Protein AF-A0AAD9GZN7-F1 (afdb_monomer)

Foldseek 3Di:
DWDWDDDVVDDPDIDIGRLQQFPAWADDDWFKIFTAGPVRHTDDIDGHPGSVVSVVCRVVSCCVRCVVVVVVVVVVVVVVVVVVVVVVVVVVVVVVVVVVVVVVVVVVVVVVVVVVVVVVVVVVVVVVVVVD

Nearest PDB structures (foldseek):
  7pgq-assembly1_F  TM=7.446E-01  e=6.650E-01  Homo sapiens
  1ddw-assembly1_A  TM=8.172E-01  e=1.474E+00  Rattus norvegicus
  2d4q-assembly1_B  TM=7.483E-01  e=1.227E+00  Homo sapiens
  7r03-assembly1_B  TM=5.813E-01  e=1.666E+00  Homo sapiens
  7r03-assembly1_A  TM=5.531E-01  e=2.406E+00  Homo sapiens

Mean predicted aligned error: 15.81 Å

Organism: NCBI:txid4793

Solvent-accessible surface area (backbone atoms only — not comparable to full-atom values): 7423 Å² total; per-residue (Å²): 117,69,46,75,47,62,58,85,91,57,66,92,66,68,47,80,45,58,34,87,49,47,56,47,69,42,84,40,93,70,30,34,34,35,36,20,23,72,86,66,48,82,74,47,78,47,75,38,98,39,48,69,57,32,52,51,49,45,54,55,48,42,59,70,48,43,50,72,54,55,59,51,50,52,52,51,53,52,54,52,52,55,53,51,51,56,51,53,51,53,53,49,54,51,52,55,49,56,52,50,53,54,52,51,51,54,49,50,54,51,51,53,52,48,52,58,51,52,56,53,53,48,53,54,53,53,56,57,60,75,73,110

pLDDT: mean 79.17, std 13.28, range [49.81, 95.69]

Structure (mmCIF, N/CA/C/O backbone):
data_AF-A0AAD9GZN7-F1
#
_entry.id   AF-A0AAD9GZN7-F1
#
loop_
_atom_site.group_PDB
_atom_site.id
_atom_site.type_symbol
_atom_site.label_atom_id
_atom_site.label_alt_id
_atom_site.label_comp_id
_atom_site.label_asym_id
_atom_site.label_entity_id
_atom_site.label_seq_id
_atom_site.pdbx_PDB_ins_code
_atom_site.Cartn_x
_atom_site.Cartn_y
_atom_site.Cartn_z
_atom_site.occupancy
_atom_site.B_iso_or_equiv
_atom_site.auth_seq_id
_atom_site.auth_comp_id
_atom_site.auth_asym_id
_atom_site.auth_atom_id
_atom_site.pdbx_PDB_model_num
ATOM 1 N N . MET A 1 1 ? -0.258 14.100 11.586 1.00 81.81 1 MET A N 1
ATOM 2 C CA . MET A 1 1 ? -1.435 13.391 12.136 1.00 81.81 1 MET A CA 1
ATOM 3 C C . MET A 1 1 ? -0.948 12.289 13.083 1.00 81.81 1 MET A C 1
ATOM 5 O O . MET A 1 1 ? 0.161 11.793 12.882 1.00 81.81 1 MET A O 1
ATOM 9 N N . GLN A 1 2 ? -1.700 11.956 14.136 1.00 90.25 2 GLN A N 1
ATOM 10 C CA . GLN A 1 2 ? -1.286 10.984 15.162 1.00 90.25 2 GLN A CA 1
ATOM 11 C C . GLN A 1 2 ? -2.453 10.098 15.604 1.00 90.25 2 GLN A C 1
ATOM 13 O O . GLN A 1 2 ? -3.590 10.565 15.653 1.00 90.25 2 GLN A O 1
ATOM 18 N N . LEU A 1 3 ? -2.161 8.836 15.914 1.00 91.88 3 LEU A N 1
ATOM 19 C CA . LEU A 1 3 ? -3.098 7.904 16.535 1.00 91.88 3 LEU A CA 1
ATOM 20 C C . LEU A 1 3 ? -2.936 7.967 18.050 1.00 91.88 3 LEU A C 1
ATOM 22 O O . LEU A 1 3 ? -1.818 8.022 18.553 1.00 91.88 3 LEU A O 1
ATOM 26 N N . MET A 1 4 ? -4.049 7.924 18.771 1.00 92.81 4 MET A N 1
ATOM 27 C CA . MET A 1 4 ? -4.049 7.809 20.225 1.00 92.81 4 MET A CA 1
ATOM 28 C C . MET A 1 4 ? -4.603 6.448 20.605 1.00 92.81 4 MET A C 1
ATOM 30 O O . MET A 1 4 ? -5.668 6.054 20.125 1.00 92.81 4 MET A O 1
ATOM 34 N N . TRP A 1 5 ? -3.897 5.732 21.469 1.00 90.88 5 TRP A N 1
ATOM 35 C CA . TRP A 1 5 ? -4.325 4.418 21.926 1.00 90.88 5 TRP A CA 1
ATOM 36 C C . TRP A 1 5 ? -4.183 4.302 23.439 1.00 90.88 5 TRP A C 1
ATOM 38 O O . TRP A 1 5 ? -3.459 5.056 24.082 1.00 90.88 5 TRP A O 1
ATOM 48 N N . ARG A 1 6 ? -4.933 3.372 24.024 1.00 91.94 6 ARG A N 1
ATOM 49 C CA . ARG A 1 6 ? -4.854 3.046 25.448 1.00 91.94 6 ARG A CA 1
ATOM 50 C C . ARG A 1 6 ? -5.118 1.566 25.644 1.00 91.94 6 ARG A C 1
ATOM 52 O O . ARG A 1 6 ? -5.895 0.969 24.897 1.00 91.94 6 ARG A O 1
ATOM 59 N N . GLN A 1 7 ? -4.514 0.990 26.671 1.00 88.56 7 GLN A N 1
ATOM 60 C CA . GLN A 1 7 ? -4.778 -0.391 27.046 1.00 88.56 7 GLN A CA 1
ATOM 61 C C . GLN A 1 7 ? -6.112 -0.497 27.797 1.00 88.56 7 GLN A C 1
ATOM 63 O O . GLN A 1 7 ? -6.442 0.354 28.624 1.00 88.56 7 GLN A O 1
ATOM 68 N N . THR A 1 8 ? -6.881 -1.554 27.524 1.00 84.06 8 THR A N 1
ATOM 69 C CA . THR A 1 8 ? -8.150 -1.817 28.217 1.00 84.06 8 THR A CA 1
ATOM 70 C C . THR A 1 8 ? -8.225 -3.293 28.625 1.00 84.06 8 THR A C 1
ATOM 72 O O . THR A 1 8 ? -8.223 -4.139 27.732 1.00 84.06 8 THR A O 1
ATOM 75 N N . PRO A 1 9 ? -8.300 -3.626 29.932 1.00 80.56 9 PRO A N 1
ATOM 76 C CA . PRO A 1 9 ? -8.190 -2.724 31.083 1.00 80.56 9 PRO A CA 1
ATOM 77 C C . PRO A 1 9 ? -6.751 -2.205 31.254 1.00 80.56 9 PRO A C 1
ATOM 79 O O . PRO A 1 9 ? -5.790 -2.927 31.003 1.00 80.56 9 PRO A O 1
ATOM 82 N N . GLY A 1 10 ? -6.593 -0.951 31.670 1.00 78.00 10 GLY A N 1
ATOM 83 C CA . GLY A 1 10 ? -5.284 -0.313 31.789 1.00 78.00 10 GLY A CA 1
ATOM 84 C C . GLY A 1 10 ? -5.374 1.107 32.351 1.00 78.00 10 GLY A C 1
ATOM 85 O O . GLY A 1 10 ? -6.477 1.584 32.639 1.00 78.00 10 GLY A O 1
ATOM 86 N N . PRO A 1 11 ? -4.230 1.783 32.550 1.00 79.50 11 PRO A N 1
ATOM 87 C CA . PRO A 1 11 ? -4.206 3.174 32.984 1.00 79.50 11 PRO A CA 1
ATOM 88 C C . PRO A 1 11 ? -4.956 4.068 31.987 1.00 79.50 11 PRO A C 1
ATOM 90 O O . PRO A 1 11 ? -4.948 3.833 30.782 1.00 79.50 11 PRO A O 1
ATOM 93 N N . SER A 1 12 ? -5.597 5.131 32.483 1.00 79.62 12 SER A N 1
ATOM 94 C CA . SER A 1 12 ? -6.342 6.071 31.630 1.00 79.62 12 SER A CA 1
ATOM 95 C C . SER A 1 12 ? -5.437 6.981 30.781 1.00 79.62 12 SER A C 1
ATOM 97 O O . SER A 1 12 ? -5.948 7.841 30.062 1.00 79.62 12 SER A O 1
ATOM 99 N N . SER A 1 13 ? -4.114 6.829 30.876 1.00 84.12 13 SER A N 1
ATOM 100 C CA . SER A 1 13 ? -3.152 7.541 30.040 1.00 84.12 13 SER A CA 1
ATOM 101 C C . SER A 1 13 ? -3.221 7.009 28.612 1.00 84.12 13 SER A C 1
ATOM 103 O O . SER A 1 13 ? -2.988 5.825 28.377 1.00 84.12 13 SER A O 1
ATOM 105 N N . ALA A 1 14 ? -3.550 7.889 27.669 1.00 88.31 14 ALA A N 1
ATOM 106 C CA . ALA A 1 14 ? -3.442 7.589 26.252 1.00 88.31 14 ALA A CA 1
ATOM 107 C C . ALA A 1 14 ? -1.995 7.793 25.788 1.00 88.31 14 ALA A C 1
ATOM 109 O O . ALA A 1 14 ? -1.349 8.768 26.172 1.00 88.31 14 ALA A O 1
ATOM 110 N N . GLU A 1 15 ? -1.512 6.881 24.957 1.00 91.38 15 GLU A N 1
ATOM 111 C CA . GLU A 1 15 ? -0.222 6.968 24.288 1.00 91.38 15 GLU A CA 1
ATOM 112 C C . GLU A 1 15 ? -0.413 7.442 22.846 1.00 91.38 15 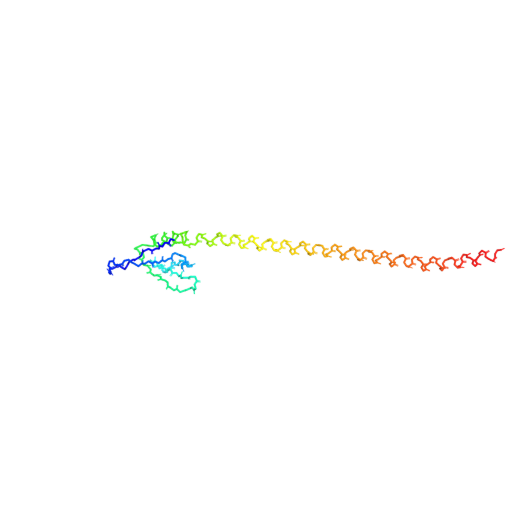GLU A C 1
ATOM 114 O O . GLU A 1 15 ? -1.390 7.094 22.176 1.00 91.38 15 GLU A O 1
ATOM 119 N N . GLU A 1 16 ? 0.530 8.249 22.367 1.00 93.31 16 GLU A N 1
ATOM 120 C CA . GLU A 1 16 ? 0.508 8.807 21.018 1.00 93.31 16 GLU A CA 1
ATOM 121 C C . GLU A 1 16 ? 1.435 8.015 20.092 1.00 93.31 16 GLU A C 1
ATOM 123 O O . GLU A 1 16 ? 2.610 7.788 20.390 1.00 93.31 16 GLU A O 1
ATOM 128 N N . LEU A 1 17 ? 0.913 7.623 18.932 1.00 92.31 17 LEU A N 1
ATOM 129 C CA . LEU A 1 17 ? 1.658 6.982 17.859 1.00 92.31 17 LEU A CA 1
ATOM 130 C C . LEU A 1 17 ? 1.623 7.879 16.613 1.00 92.31 17 LEU A C 1
ATOM 132 O O . LEU A 1 17 ? 0.579 8.000 15.962 1.00 92.31 17 LEU A O 1
ATOM 136 N N . PRO A 1 18 ? 2.746 8.520 16.248 1.00 91.75 18 PRO A N 1
ATOM 137 C CA . PRO A 1 18 ? 2.807 9.329 15.040 1.00 91.75 18 PRO A CA 1
ATOM 138 C C . PRO A 1 18 ? 2.579 8.475 13.786 1.00 91.75 18 PRO A C 1
ATOM 140 O O . PRO A 1 18 ? 3.279 7.484 13.581 1.00 91.75 18 PRO A O 1
ATOM 143 N N . ILE A 1 19 ? 1.641 8.884 12.924 1.00 90.50 19 ILE A N 1
ATOM 144 C CA . ILE A 1 19 ? 1.220 8.084 11.758 1.00 90.50 19 ILE A CA 1
ATOM 145 C C . ILE A 1 19 ? 2.370 7.839 10.778 1.00 90.50 19 ILE A C 1
ATOM 147 O O . ILE A 1 19 ? 2.531 6.725 10.302 1.00 90.50 19 ILE A O 1
ATOM 151 N N . HIS A 1 20 ? 3.249 8.826 10.578 1.00 88.25 20 HIS A N 1
ATOM 152 C CA . HIS A 1 20 ? 4.413 8.706 9.692 1.00 88.25 20 HIS A CA 1
ATOM 153 C C . HIS A 1 20 ? 5.386 7.578 10.080 1.00 88.25 20 HIS A C 1
ATOM 155 O O . HIS A 1 20 ? 6.229 7.193 9.275 1.00 88.25 20 HIS A O 1
ATOM 161 N N . ARG A 1 21 ? 5.327 7.065 11.320 1.00 90.44 21 ARG A N 1
ATOM 162 C CA . ARG A 1 21 ? 6.160 5.929 11.740 1.00 90.44 21 ARG A CA 1
ATOM 163 C C . ARG A 1 21 ? 5.613 4.599 11.246 1.00 90.44 21 ARG A C 1
ATOM 165 O O . ARG A 1 21 ? 6.393 3.658 11.132 1.00 90.44 21 ARG A O 1
ATOM 172 N N . ILE A 1 22 ? 4.310 4.515 10.988 1.00 92.25 22 ILE A N 1
ATOM 173 C CA . ILE A 1 22 ? 3.627 3.302 10.548 1.00 92.25 22 ILE A CA 1
ATOM 174 C C . ILE A 1 22 ? 3.971 3.086 9.077 1.00 92.25 22 ILE A C 1
ATOM 176 O O . ILE A 1 22 ? 3.750 3.953 8.242 1.00 92.25 22 ILE A O 1
ATOM 180 N N . GLY A 1 23 ? 4.560 1.935 8.776 1.00 90.88 23 GLY A N 1
ATOM 181 C CA . GLY A 1 23 ? 4.886 1.526 7.412 1.00 90.88 23 GLY A CA 1
ATOM 182 C C . GLY A 1 23 ? 3.965 0.439 6.875 1.00 90.88 23 GLY A C 1
ATOM 183 O O . GLY A 1 23 ? 3.879 0.271 5.666 1.00 90.88 23 GLY A O 1
ATOM 184 N N . LYS A 1 24 ? 3.300 -0.327 7.750 1.00 92.25 24 LYS A N 1
ATOM 185 C CA . LYS A 1 24 ? 2.385 -1.391 7.329 1.00 92.25 24 LYS A CA 1
ATOM 186 C C . LYS A 1 24 ? 1.369 -1.727 8.414 1.00 92.25 24 LYS A C 1
ATOM 188 O O . LYS A 1 24 ? 1.702 -1.740 9.599 1.00 92.25 24 LYS A O 1
ATOM 193 N N . VAL A 1 25 ? 0.163 -2.089 7.994 1.00 94.06 25 V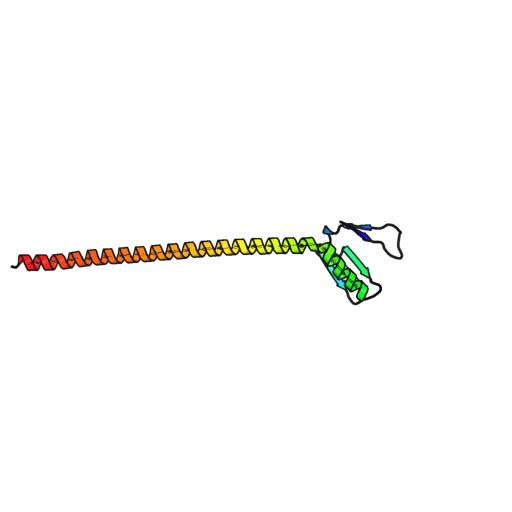AL A N 1
ATOM 194 C CA . VAL A 1 25 ? -0.883 -2.669 8.841 1.00 94.06 25 VAL A CA 1
ATOM 195 C C . VAL A 1 25 ? -1.088 -4.113 8.393 1.00 94.06 25 VAL A C 1
ATOM 197 O O . VAL A 1 25 ? -1.133 -4.389 7.201 1.00 94.06 25 VAL A O 1
ATOM 200 N N . CYS A 1 26 ? -1.104 -5.074 9.314 1.00 92.69 26 CYS A N 1
ATOM 201 C CA . CYS A 1 26 ? -1.245 -6.492 8.973 1.00 92.69 26 CYS A CA 1
ATOM 202 C C . CYS A 1 26 ? -2.323 -7.146 9.836 1.00 92.69 26 CYS A C 1
ATOM 204 O O . CYS A 1 26 ? -2.172 -7.139 11.059 1.00 92.69 26 CYS A O 1
ATOM 206 N N . PRO A 1 27 ? -3.357 -7.780 9.258 1.00 94.38 27 PRO A N 1
ATOM 207 C CA . PRO A 1 27 ? -4.200 -8.685 10.022 1.00 94.38 27 PRO A CA 1
ATOM 208 C C . PRO A 1 27 ? -3.381 -9.909 10.455 1.00 94.38 27 PRO A C 1
ATOM 210 O O . PRO A 1 27 ? -2.605 -10.465 9.676 1.00 94.38 27 PRO A O 1
ATOM 213 N N . MET A 1 28 ? -3.574 -10.347 11.695 1.00 91.25 28 MET A N 1
ATOM 214 C CA . MET A 1 28 ? -2.975 -11.552 12.264 1.00 91.25 28 MET A CA 1
ATOM 215 C C . MET A 1 28 ? -4.082 -12.474 12.780 1.00 91.25 28 MET A C 1
ATOM 217 O O . MET A 1 28 ? -4.915 -12.106 13.604 1.00 91.25 28 MET A O 1
ATOM 221 N N . GLY A 1 29 ? -4.129 -13.704 12.271 1.00 85.69 29 GLY A N 1
ATOM 222 C CA . GLY A 1 29 ? -5.138 -14.674 12.696 1.00 85.69 29 GLY A CA 1
ATOM 223 C C . GLY A 1 29 ? -6.571 -14.226 12.384 1.00 85.69 29 GLY A C 1
ATOM 224 O O . GLY A 1 29 ? -6.866 -13.820 11.261 1.00 85.69 29 GLY A O 1
ATOM 225 N N . ARG A 1 30 ? -7.485 -14.356 13.356 1.00 88.00 30 ARG A N 1
ATOM 226 C CA . ARG A 1 30 ? -8.931 -14.100 13.171 1.00 88.00 30 ARG A CA 1
ATOM 227 C C . ARG A 1 30 ? -9.395 -12.735 13.683 1.00 88.00 30 ARG A C 1
ATOM 229 O O . ARG A 1 30 ? -10.347 -12.184 13.129 1.00 88.00 30 ARG A O 1
ATOM 236 N N . LEU A 1 31 ? -8.769 -12.230 14.742 1.00 93.25 31 LEU A N 1
ATOM 237 C CA . LEU A 1 31 ? -9.194 -11.020 15.453 1.00 93.25 31 LEU A CA 1
ATOM 238 C C . LEU A 1 31 ? -8.067 -10.005 15.627 1.00 93.25 31 LEU A C 1
ATOM 240 O O . LEU A 1 31 ? -8.354 -8.834 15.857 1.00 93.25 31 LEU A O 1
ATOM 244 N N . ASP A 1 32 ? -6.814 -10.427 15.499 1.00 94.75 32 ASP A N 1
ATOM 245 C CA . ASP A 1 32 ? -5.678 -9.572 15.798 1.00 94.75 32 ASP A CA 1
ATOM 246 C C . ASP A 1 32 ? -5.242 -8.790 14.559 1.00 94.75 32 ASP A C 1
ATOM 248 O O . ASP A 1 32 ? -5.457 -9.197 13.411 1.00 94.75 32 ASP A O 1
ATOM 252 N N . LEU A 1 33 ? -4.627 -7.640 14.789 1.00 95.69 33 LEU A N 1
ATOM 253 C CA . LEU A 1 33 ? -3.938 -6.855 13.778 1.00 95.69 33 LEU A CA 1
ATOM 254 C C . LEU A 1 33 ? -2.704 -6.195 14.391 1.00 95.69 33 LEU A C 1
ATOM 256 O O . LEU A 1 33 ? -2.663 -5.876 15.581 1.00 95.69 33 LEU A O 1
ATOM 260 N N . VAL A 1 34 ? -1.690 -5.988 13.563 1.00 95.62 34 VAL A N 1
ATOM 261 C CA . VAL A 1 34 ? -0.389 -5.464 13.967 1.00 95.62 34 VAL A CA 1
ATOM 262 C C . VAL A 1 34 ? -0.034 -4.255 13.115 1.00 95.62 34 VAL A C 1
ATOM 264 O O . VAL A 1 34 ? -0.080 -4.314 11.886 1.00 95.62 34 VAL A O 1
ATOM 267 N N . LEU A 1 35 ? 0.365 -3.172 13.780 1.00 95.19 35 LEU A N 1
ATOM 268 C CA . LEU A 1 35 ? 0.996 -2.009 13.168 1.00 95.19 35 LEU A CA 1
ATOM 269 C C . LEU A 1 35 ? 2.511 -2.191 13.201 1.00 95.19 35 LEU A C 1
ATOM 271 O O . LEU A 1 35 ? 3.114 -2.356 14.266 1.00 95.19 35 LEU A O 1
ATOM 275 N N . LEU A 1 36 ? 3.123 -2.146 12.025 1.00 94.56 36 LEU A N 1
ATOM 276 C CA . LEU A 1 36 ? 4.563 -2.238 11.834 1.00 94.56 36 LEU A CA 1
ATOM 277 C C . LEU A 1 36 ? 5.108 -0.880 11.411 1.00 94.56 36 LEU A C 1
ATOM 279 O O . LEU A 1 36 ? 4.486 -0.151 10.637 1.00 94.56 36 LEU A O 1
ATOM 283 N N . ALA A 1 37 ? 6.297 -0.556 11.898 1.00 93.00 37 ALA A N 1
ATOM 284 C CA . ALA A 1 37 ? 7.051 0.593 11.447 1.00 93.00 37 ALA A CA 1
ATOM 285 C C . ALA A 1 37 ? 7.630 0.375 10.044 1.00 93.00 37 ALA A C 1
ATOM 287 O O . ALA A 1 37 ? 7.715 -0.753 9.558 1.00 93.00 37 ALA A O 1
ATOM 288 N N . GLN A 1 38 ? 8.105 1.451 9.415 1.00 88.25 38 GLN A N 1
ATOM 289 C CA . GLN A 1 38 ? 8.783 1.393 8.110 1.00 88.25 38 GLN A CA 1
ATOM 290 C C . GLN A 1 38 ? 10.023 0.477 8.098 1.00 88.25 38 GLN A C 1
ATOM 292 O O . GLN A 1 38 ? 10.366 -0.090 7.067 1.00 88.25 38 GLN A O 1
ATOM 297 N N . ASN A 1 39 ? 10.675 0.284 9.249 1.00 90.06 39 ASN A N 1
ATOM 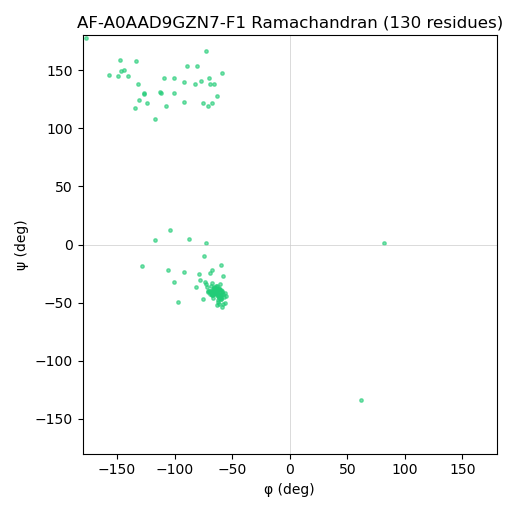298 C CA . ASN A 1 39 ? 11.808 -0.633 9.416 1.00 90.06 39 ASN A CA 1
ATOM 299 C C . ASN A 1 39 ? 11.388 -2.083 9.754 1.00 90.06 39 ASN A C 1
ATOM 301 O O . ASN A 1 39 ? 12.247 -2.910 10.054 1.00 90.06 39 ASN A O 1
ATOM 305 N N . GLY A 1 40 ? 10.086 -2.388 9.766 1.00 89.12 40 GLY A N 1
ATOM 306 C CA . GLY A 1 40 ? 9.539 -3.695 10.135 1.00 89.12 40 GLY A CA 1
ATOM 307 C C . GLY A 1 40 ? 9.393 -3.943 11.641 1.00 89.12 40 GLY A C 1
ATOM 308 O O . GLY A 1 40 ? 8.940 -5.016 12.034 1.00 89.12 40 GLY A O 1
ATOM 309 N N . GLN A 1 41 ? 9.739 -2.982 12.503 1.00 94.31 41 GLN A N 1
ATOM 310 C CA . GLN A 1 41 ? 9.559 -3.114 13.951 1.00 94.31 41 GLN A CA 1
ATOM 311 C C . GLN A 1 41 ? 8.071 -3.102 14.328 1.00 94.31 41 GLN A C 1
ATOM 313 O O . GLN A 1 41 ? 7.306 -2.274 13.838 1.00 94.31 41 GLN A O 1
ATOM 318 N N . LYS A 1 42 ? 7.660 -3.968 15.260 1.00 95.00 42 LYS A N 1
ATOM 319 C CA . LYS A 1 42 ? 6.303 -3.943 15.820 1.00 95.00 42 LYS A CA 1
ATOM 320 C C . LYS A 1 42 ? 6.081 -2.683 16.659 1.00 95.00 42 LYS A C 1
ATOM 322 O O . LYS A 1 42 ? 6.810 -2.461 17.625 1.00 95.00 42 LYS A O 1
ATOM 327 N N . LEU A 1 43 ? 5.076 -1.889 16.292 1.00 94.38 43 LEU A N 1
ATOM 328 C CA . LEU A 1 43 ? 4.681 -0.669 17.000 1.00 94.38 43 LEU A CA 1
ATOM 329 C C . LEU A 1 43 ? 3.515 -0.926 17.948 1.00 94.38 43 LEU A C 1
ATOM 331 O O . LEU A 1 43 ? 3.578 -0.546 19.112 1.00 94.38 43 LEU A O 1
ATOM 335 N N . LEU A 1 44 ? 2.461 -1.569 17.447 1.00 93.75 44 LEU A N 1
ATOM 336 C CA . LEU A 1 44 ? 1.241 -1.810 18.206 1.00 93.75 44 LEU A CA 1
ATOM 337 C C . LEU A 1 44 ? 0.584 -3.110 17.753 1.00 93.75 44 LEU A C 1
ATOM 339 O O . LEU A 1 44 ? 0.618 -3.456 16.574 1.00 93.75 44 LEU A O 1
ATOM 343 N N . GLU A 1 45 ? -0.023 -3.812 18.695 1.00 94.00 45 GLU A N 1
ATOM 344 C CA . GLU A 1 45 ? -0.806 -5.018 18.457 1.00 94.00 45 GLU A CA 1
ATOM 345 C C . GLU A 1 45 ? -2.177 -4.825 19.094 1.00 94.00 45 GLU A C 1
ATOM 347 O O . GLU A 1 45 ? -2.280 -4.379 20.238 1.00 94.00 45 GLU A O 1
ATOM 352 N N . LEU A 1 46 ? -3.223 -5.089 18.319 1.00 93.44 46 LEU A N 1
ATOM 353 C CA . LEU A 1 46 ? -4.604 -4.823 18.690 1.00 93.44 46 LEU A CA 1
ATOM 354 C C . LEU A 1 46 ? -5.447 -6.060 18.413 1.00 93.44 46 LEU A C 1
ATOM 356 O O . LEU A 1 46 ? -5.333 -6.666 17.351 1.00 93.44 46 LEU A O 1
ATOM 360 N N . THR A 1 47 ? -6.341 -6.379 19.340 1.00 93.88 47 THR A N 1
ATOM 361 C CA . THR A 1 47 ? -7.332 -7.445 19.179 1.00 93.88 47 THR A CA 1
ATOM 362 C C . THR A 1 47 ? -8.702 -6.807 18.987 1.00 93.88 47 THR A C 1
ATOM 364 O O . THR A 1 47 ? -9.192 -6.082 19.855 1.00 93.88 47 THR A O 1
ATOM 367 N N . ALA A 1 48 ? -9.334 -7.060 17.844 1.00 93.75 48 ALA A N 1
ATO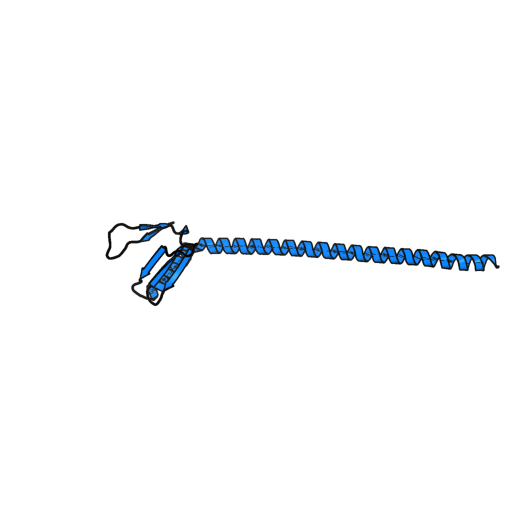M 368 C CA . ALA A 1 48 ? -10.686 -6.598 17.565 1.00 93.75 48 ALA A CA 1
ATOM 369 C C . ALA A 1 48 ? -11.734 -7.514 18.213 1.00 93.75 48 ALA A C 1
ATOM 371 O O . ALA A 1 48 ? -11.533 -8.717 18.370 1.00 93.75 48 ALA A O 1
ATOM 372 N N . GLY A 1 49 ? -12.914 -6.966 18.517 1.00 93.25 49 GLY A N 1
ATOM 373 C CA . GLY A 1 49 ? -14.027 -7.763 19.047 1.00 93.25 49 GLY A CA 1
ATOM 374 C C . GLY A 1 49 ? -14.631 -8.738 18.027 1.00 93.25 49 GLY A C 1
ATOM 375 O O . GLY A 1 49 ? -15.219 -9.746 18.405 1.00 93.25 49 GLY A O 1
ATOM 376 N N . THR A 1 50 ? -14.496 -8.450 16.729 1.00 93.94 50 THR A N 1
ATOM 377 C CA . THR A 1 50 ? -14.978 -9.301 15.632 1.00 93.94 50 THR A CA 1
ATOM 378 C C . THR A 1 50 ? -14.065 -9.182 14.413 1.00 93.94 50 THR A C 1
ATOM 380 O O . THR A 1 50 ? -13.367 -8.183 14.239 1.00 93.94 50 THR A O 1
ATOM 383 N N . THR A 1 51 ? -14.101 -10.187 13.535 1.00 92.81 51 THR A N 1
ATOM 384 C CA . THR A 1 51 ? -13.307 -10.205 12.295 1.00 92.81 51 THR A CA 1
ATOM 385 C C . THR A 1 51 ? -13.674 -9.053 11.359 1.00 92.81 51 THR A C 1
ATOM 387 O O . THR A 1 51 ? -12.788 -8.420 10.803 1.00 92.81 51 THR A O 1
ATOM 390 N N . THR A 1 52 ? -14.957 -8.701 11.256 1.00 92.62 52 THR A N 1
ATOM 391 C CA . THR A 1 52 ? -15.409 -7.573 10.427 1.00 92.62 52 THR A CA 1
ATOM 392 C C . THR A 1 52 ? -14.875 -6.234 10.932 1.00 92.62 52 THR A C 1
ATOM 394 O O . THR A 1 52 ? -14.517 -5.378 10.133 1.00 92.62 52 THR A O 1
ATOM 397 N N . VAL A 1 53 ? -14.782 -6.052 12.256 1.00 94.12 53 VAL A N 1
ATOM 398 C CA . VAL A 1 53 ? -14.185 -4.844 12.847 1.00 94.12 53 VAL A CA 1
ATOM 399 C C . VAL A 1 53 ? -12.683 -4.801 12.587 1.00 94.12 53 VAL A C 1
ATOM 401 O O . VAL A 1 53 ? -12.176 -3.743 12.233 1.00 94.12 53 VAL A O 1
ATOM 404 N N . ARG A 1 54 ? -11.979 -5.934 12.712 1.00 94.75 54 ARG A N 1
ATOM 405 C CA . ARG A 1 54 ? -10.556 -6.020 12.353 1.00 94.75 54 ARG A CA 1
ATOM 406 C C . ARG A 1 54 ? -10.336 -5.599 10.902 1.00 94.75 54 ARG A C 1
ATOM 408 O O . ARG A 1 54 ? -9.478 -4.764 10.653 1.00 94.75 54 ARG A O 1
ATOM 415 N N . ASP A 1 55 ? -11.098 -6.165 9.971 1.00 92.94 55 ASP A N 1
ATOM 416 C CA . ASP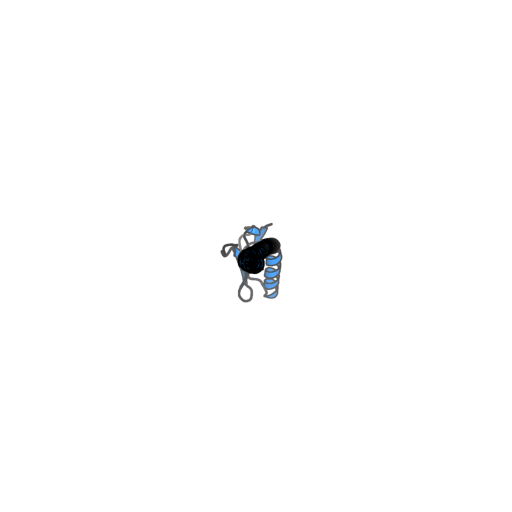 A 1 55 ? -10.933 -5.899 8.537 1.00 92.94 55 ASP A CA 1
ATOM 417 C C . ASP A 1 55 ? -11.201 -4.434 8.203 1.00 92.94 55 ASP A C 1
ATOM 419 O O . ASP A 1 55 ? -10.415 -3.814 7.491 1.00 92.94 55 ASP A O 1
ATOM 423 N N . LEU A 1 56 ? -12.242 -3.856 8.810 1.00 94.56 56 LEU A N 1
ATOM 424 C CA . LEU A 1 56 ? -12.516 -2.428 8.706 1.00 94.56 56 LEU A CA 1
ATOM 425 C C . LEU A 1 56 ? -11.345 -1.589 9.237 1.00 94.56 56 LEU A C 1
ATOM 427 O O . LEU A 1 56 ? -10.934 -0.639 8.584 1.00 94.56 56 LEU A O 1
ATOM 431 N N . TRP A 1 57 ? -10.783 -1.940 10.397 1.00 95.00 57 TRP A N 1
ATOM 432 C CA . TRP A 1 57 ? -9.646 -1.214 10.969 1.00 95.00 57 TRP A CA 1
ATOM 433 C C . TRP A 1 57 ? -8.404 -1.316 10.096 1.00 95.00 57 TRP A C 1
ATOM 435 O O . TRP A 1 57 ? -7.724 -0.312 9.921 1.00 95.00 57 TRP A O 1
ATOM 445 N N . VAL A 1 58 ? -8.112 -2.496 9.546 1.00 94.19 58 VAL A N 1
ATOM 446 C CA . VAL A 1 58 ? -6.990 -2.680 8.620 1.00 94.19 58 VAL A CA 1
ATOM 447 C C . VAL A 1 58 ? -7.165 -1.762 7.417 1.00 94.19 58 VAL A C 1
ATOM 449 O O . VAL A 1 58 ? -6.296 -0.929 7.188 1.00 94.19 58 VAL A O 1
ATOM 452 N N . GLN A 1 59 ? -8.314 -1.827 6.740 1.00 92.12 59 GLN A N 1
ATOM 453 C CA . GLN A 1 59 ? -8.591 -0.996 5.570 1.00 92.12 59 GLN A CA 1
ATOM 454 C C . GLN A 1 59 ? -8.487 0.503 5.895 1.00 92.12 59 GLN A C 1
ATOM 456 O O . GLN A 1 59 ? -7.771 1.242 5.228 1.00 92.12 59 GLN A O 1
ATOM 461 N N . THR A 1 60 ? -9.164 0.962 6.951 1.00 92.88 60 THR A N 1
ATOM 462 C CA . THR A 1 60 ? -9.168 2.384 7.322 1.00 92.88 60 THR A CA 1
ATOM 463 C C . THR A 1 60 ? -7.780 2.871 7.745 1.00 92.88 60 THR A C 1
ATOM 465 O O . THR A 1 60 ? -7.397 3.995 7.430 1.00 92.88 60 THR A O 1
ATOM 468 N N . LEU A 1 61 ? -7.001 2.054 8.459 1.00 92.31 61 LEU A N 1
ATOM 469 C CA . LEU A 1 61 ? -5.645 2.430 8.863 1.00 92.31 61 LEU A CA 1
ATOM 470 C C . LEU A 1 61 ? -4.675 2.415 7.680 1.00 92.31 61 LEU A C 1
ATOM 472 O O . LEU A 1 61 ? -3.787 3.261 7.654 1.00 92.31 61 LEU A O 1
ATOM 476 N N . GLU A 1 62 ? -4.838 1.517 6.710 1.00 91.50 62 GLU A N 1
ATOM 477 C CA . GLU A 1 62 ? -4.070 1.549 5.459 1.00 91.50 62 GLU A CA 1
ATOM 478 C C . GLU A 1 62 ? -4.358 2.835 4.679 1.00 91.50 62 GLU A C 1
ATOM 480 O O . GLU A 1 62 ? -3.422 3.563 4.355 1.00 91.50 62 GLU A O 1
ATOM 485 N N . GLU A 1 63 ? -5.633 3.183 4.487 1.00 88.44 63 GLU A N 1
ATOM 486 C CA . GLU A 1 63 ? -6.040 4.410 3.789 1.00 88.44 63 GLU A CA 1
ATOM 487 C C . GLU A 1 63 ? -5.501 5.676 4.467 1.00 88.44 63 GLU A C 1
ATOM 489 O O . GLU A 1 63 ? -5.057 6.596 3.790 1.00 88.44 63 GLU A O 1
ATOM 494 N N . ILE A 1 64 ? -5.505 5.736 5.802 1.00 89.00 64 ILE A N 1
ATOM 495 C CA . ILE A 1 64 ? -5.062 6.923 6.550 1.00 89.00 64 ILE A CA 1
ATOM 496 C C . ILE A 1 64 ? -3.536 6.991 6.691 1.00 89.00 64 ILE A C 1
ATOM 498 O O . ILE A 1 64 ? -2.970 8.084 6.715 1.00 89.00 64 ILE A O 1
ATOM 502 N N . CYS A 1 65 ? -2.861 5.852 6.868 1.00 87.38 65 CYS A N 1
ATOM 503 C CA . CYS A 1 65 ? -1.430 5.838 7.185 1.00 87.38 65 CYS A CA 1
ATOM 504 C C . CYS A 1 65 ? -0.534 5.743 5.950 1.00 87.38 65 CYS A C 1
ATOM 506 O O . CYS A 1 65 ? 0.633 6.120 6.040 1.00 87.38 65 CYS A O 1
ATOM 508 N N . LEU A 1 66 ? -1.044 5.216 4.833 1.00 81.69 66 LEU A N 1
ATOM 509 C CA . LEU A 1 66 ? -0.246 4.888 3.648 1.00 81.69 66 LEU A CA 1
ATOM 510 C C . LEU A 1 66 ? -0.638 5.700 2.404 1.00 81.69 66 LEU A C 1
ATOM 512 O O . LEU A 1 66 ? -0.045 5.494 1.350 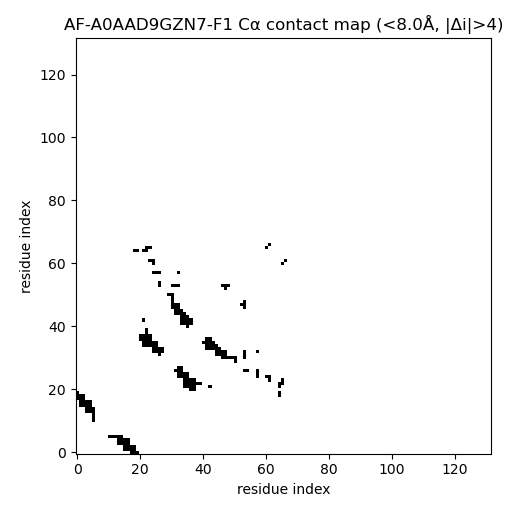1.00 81.69 66 LEU A O 1
ATOM 516 N N . THR A 1 67 ? -1.566 6.656 2.517 1.00 72.25 67 THR A N 1
ATOM 517 C CA . THR A 1 67 ? -2.003 7.525 1.405 1.00 72.25 67 THR A CA 1
ATOM 518 C C . THR A 1 67 ? -0.835 8.274 0.757 1.00 72.25 67 THR A C 1
ATOM 520 O O . THR A 1 67 ? -0.723 8.305 -0.464 1.00 72.25 67 THR A O 1
ATOM 523 N N . ASP A 1 68 ? 0.100 8.788 1.563 1.00 62.81 68 ASP A N 1
ATOM 524 C CA . ASP A 1 68 ? 1.290 9.489 1.055 1.00 62.81 68 ASP A CA 1
ATOM 525 C C . ASP A 1 68 ? 2.262 8.552 0.301 1.00 62.81 68 ASP A C 1
ATOM 527 O O . ASP A 1 68 ? 3.068 9.011 -0.509 1.00 62.81 68 ASP A O 1
ATOM 531 N N . GLN A 1 69 ? 2.217 7.231 0.535 1.00 57.59 69 GLN A N 1
ATOM 532 C CA . GLN A 1 69 ? 3.093 6.281 -0.166 1.00 57.59 69 GLN A CA 1
ATOM 533 C C . GLN A 1 69 ? 2.625 5.977 -1.591 1.00 57.59 69 GLN A C 1
ATOM 535 O O . GLN A 1 69 ? 3.469 5.720 -2.452 1.00 57.59 69 GLN A O 1
ATOM 540 N N . GLU A 1 70 ? 1.320 6.022 -1.867 1.00 55.19 70 GLU A N 1
ATOM 541 C CA . GLU A 1 70 ? 0.806 5.859 -3.232 1.00 55.19 70 GLU A CA 1
ATOM 542 C C . GLU A 1 70 ? 1.204 7.045 -4.117 1.00 55.19 70 GLU A C 1
ATOM 544 O O . GLU A 1 70 ? 1.715 6.832 -5.219 1.00 55.19 70 GLU A O 1
ATOM 549 N N . GLU A 1 71 ? 1.102 8.279 -3.611 1.00 53.56 71 GLU A N 1
ATOM 550 C CA . GLU A 1 71 ? 1.561 9.466 -4.348 1.00 53.56 71 GLU A CA 1
ATOM 551 C C . GLU A 1 71 ? 3.077 9.434 -4.607 1.00 53.56 71 GLU A C 1
ATOM 553 O O . GLU A 1 71 ? 3.541 9.763 -5.706 1.00 53.56 71 GLU A O 1
ATOM 558 N N . GLN A 1 72 ? 3.864 8.971 -3.630 1.00 53.03 72 GLN A N 1
ATOM 559 C CA . GLN A 1 72 ? 5.310 8.805 -3.785 1.00 53.03 72 GLN A CA 1
ATOM 560 C C . GLN A 1 72 ? 5.653 7.711 -4.816 1.00 53.03 72 GLN A C 1
ATOM 562 O O . GLN A 1 72 ? 6.533 7.906 -5.656 1.00 53.03 72 GLN A O 1
ATOM 567 N N . SER A 1 73 ? 4.924 6.590 -4.810 1.00 55.75 73 SER A N 1
ATOM 568 C CA . SER A 1 73 ? 5.085 5.496 -5.777 1.00 55.75 73 SER A CA 1
ATOM 569 C C . SER A 1 73 ? 4.732 5.923 -7.205 1.00 55.75 73 SER A C 1
ATOM 571 O O . SER A 1 73 ? 5.425 5.546 -8.155 1.00 55.75 73 SER A O 1
ATOM 573 N N . GLU A 1 74 ? 3.676 6.716 -7.393 1.00 56.94 74 GLU A N 1
ATOM 574 C CA . GLU A 1 74 ? 3.316 7.247 -8.712 1.00 56.94 74 GLU A CA 1
ATOM 575 C C . GLU A 1 74 ? 4.355 8.246 -9.233 1.00 56.94 74 GLU A C 1
ATOM 577 O O . GLU A 1 74 ? 4.734 8.197 -10.412 1.00 56.94 74 GLU A O 1
ATOM 582 N N . ALA A 1 75 ? 4.867 9.120 -8.362 1.00 57.97 75 ALA A N 1
ATOM 583 C CA . ALA A 1 75 ? 5.937 10.052 -8.704 1.00 57.97 75 ALA A CA 1
ATOM 584 C C . ALA A 1 75 ? 7.228 9.315 -9.110 1.00 57.97 75 ALA A C 1
ATOM 586 O O . ALA A 1 75 ? 7.844 9.652 -10.130 1.00 57.97 75 ALA A O 1
ATOM 587 N N . ASP A 1 76 ? 7.595 8.263 -8.378 1.00 58.19 76 ASP A N 1
ATOM 588 C CA . ASP A 1 76 ? 8.772 7.441 -8.665 1.00 58.19 76 ASP A CA 1
ATOM 589 C C . ASP A 1 76 ? 8.612 6.633 -9.964 1.00 58.19 76 ASP A C 1
ATOM 591 O O . ASP A 1 76 ? 9.538 6.575 -10.785 1.00 58.19 76 ASP A O 1
ATOM 595 N N . ALA A 1 77 ? 7.423 6.080 -10.225 1.00 63.12 77 ALA A N 1
ATOM 596 C CA . ALA A 1 77 ? 7.111 5.386 -11.475 1.00 63.12 77 ALA A CA 1
ATOM 597 C C . ALA A 1 77 ? 7.191 6.326 -12.691 1.00 63.12 77 ALA A C 1
ATOM 599 O O . ALA A 1 77 ? 7.734 5.961 -13.743 1.00 63.12 77 ALA A O 1
ATOM 600 N N . LYS A 1 78 ? 6.708 7.565 -12.545 1.00 67.62 78 LYS A N 1
ATOM 601 C CA . LYS A 1 78 ? 6.786 8.594 -13.589 1.00 67.62 78 LYS A CA 1
ATOM 602 C C . LYS A 1 78 ? 8.234 9.011 -13.860 1.00 67.62 78 LYS A C 1
ATOM 604 O O . LYS A 1 78 ? 8.637 9.086 -15.023 1.00 67.62 78 LYS A O 1
ATOM 609 N N . GLY A 1 79 ? 9.039 9.190 -12.811 1.00 71.69 79 GLY A N 1
ATOM 610 C CA . GLY A 1 79 ? 10.468 9.494 -12.930 1.00 71.69 79 GLY A CA 1
ATOM 611 C C . GLY A 1 79 ? 11.280 8.370 -13.586 1.00 71.69 79 GLY A C 1
ATOM 612 O O . GLY A 1 79 ? 12.210 8.635 -14.355 1.00 71.69 79 GLY A O 1
ATOM 613 N N . LEU A 1 80 ? 10.922 7.106 -13.337 1.00 66.69 80 LEU A N 1
ATOM 614 C CA . LEU A 1 80 ? 11.547 5.955 -13.993 1.00 66.69 80 LEU A CA 1
ATOM 615 C C . LEU A 1 80 ? 11.218 5.911 -15.494 1.00 66.69 80 LEU A C 1
ATOM 617 O O . LEU A 1 80 ? 12.111 5.687 -16.315 1.00 66.69 80 LEU A O 1
ATOM 621 N N . LYS A 1 81 ? 9.958 6.179 -15.857 1.00 70.88 81 LYS A N 1
ATOM 622 C CA . LYS A 1 81 ? 9.494 6.202 -17.252 1.00 70.88 81 LYS A CA 1
ATOM 623 C C . LYS A 1 81 ? 10.204 7.280 -18.074 1.00 70.88 81 LYS A C 1
ATOM 625 O O . LYS A 1 81 ? 10.697 6.991 -19.162 1.00 70.88 81 LYS A O 1
ATOM 630 N N . GLU A 1 82 ? 10.353 8.480 -17.517 1.00 76.06 82 GLU A N 1
ATOM 631 C CA . GLU A 1 82 ? 11.040 9.594 -18.184 1.00 76.06 82 GLU A CA 1
ATOM 632 C C . GLU A 1 82 ? 12.537 9.302 -18.417 1.00 76.06 82 GLU A C 1
ATOM 634 O O . GLU A 1 82 ? 13.106 9.636 -19.459 1.00 76.06 82 GLU A O 1
ATOM 639 N N . LYS A 1 83 ? 13.201 8.625 -17.468 1.00 71.50 83 LYS A N 1
ATOM 640 C CA . LYS A 1 83 ? 14.598 8.182 -17.635 1.00 71.50 83 LYS A CA 1
ATOM 641 C C . LYS A 1 83 ? 14.741 7.129 -18.736 1.00 71.50 83 LYS A C 1
ATOM 643 O O . LYS A 1 83 ? 15.732 7.157 -19.468 1.00 71.50 83 LYS A O 1
ATOM 648 N N . LEU A 1 84 ? 13.772 6.221 -18.855 1.00 71.56 84 LEU A N 1
ATOM 649 C CA . LEU A 1 84 ? 13.760 5.181 -19.883 1.00 71.56 84 LEU A CA 1
ATOM 650 C C . LEU A 1 84 ? 13.575 5.782 -21.284 1.00 71.56 84 LEU A C 1
ATOM 652 O O . LEU A 1 84 ? 14.303 5.420 -22.207 1.00 71.56 84 LEU A O 1
ATOM 656 N N . GLU A 1 85 ? 12.661 6.743 -21.433 1.00 75.62 85 GLU A N 1
ATOM 657 C CA . GLU A 1 85 ? 12.442 7.466 -22.693 1.00 75.62 85 GLU A CA 1
ATOM 658 C C . GLU A 1 85 ? 13.706 8.218 -23.136 1.00 75.62 85 GLU A C 1
ATOM 660 O O . GLU A 1 85 ? 14.157 8.038 -24.268 1.00 75.62 85 GLU A O 1
ATOM 665 N N . LYS A 1 86 ? 14.379 8.932 -22.221 1.00 77.00 86 LYS A N 1
ATOM 666 C CA . LYS A 1 86 ? 15.666 9.597 -22.515 1.00 77.00 86 LYS A CA 1
ATOM 667 C C . LYS A 1 86 ? 16.763 8.620 -22.945 1.00 77.00 86 LYS A C 1
ATOM 669 O O . LYS A 1 86 ? 17.622 8.971 -23.753 1.00 77.00 86 LYS A O 1
ATOM 674 N N . GLN A 1 87 ? 16.783 7.399 -22.406 1.00 68.44 87 GLN A N 1
ATOM 675 C CA . GLN A 1 87 ? 17.724 6.371 -22.865 1.00 68.44 87 GLN A CA 1
ATOM 676 C C . GLN A 1 87 ? 17.385 5.874 -24.274 1.00 68.44 87 GLN A C 1
ATOM 678 O O . GLN A 1 87 ? 18.296 5.681 -25.080 1.00 68.44 87 GLN A O 1
ATOM 683 N N . GLN A 1 88 ? 16.102 5.698 -24.593 1.00 71.06 88 GLN A N 1
ATOM 684 C CA . GLN A 1 88 ? 15.670 5.277 -25.927 1.00 71.06 88 GLN A CA 1
ATOM 685 C C . GLN A 1 88 ? 15.959 6.338 -26.994 1.00 71.06 88 GLN A C 1
ATOM 687 O O . GLN A 1 88 ? 16.366 5.988 -28.102 1.00 71.06 88 GLN A O 1
ATOM 692 N N . GLU A 1 89 ? 15.798 7.623 -26.675 1.00 72.12 89 GLU A N 1
ATOM 693 C CA . GLU A 1 89 ? 16.150 8.722 -27.583 1.00 72.12 89 GLU A CA 1
ATOM 694 C C . GLU A 1 89 ? 17.644 8.728 -27.910 1.00 72.12 89 GLU A C 1
ATOM 696 O O . GLU A 1 89 ? 18.010 8.718 -29.085 1.00 72.12 89 GLU A O 1
ATOM 701 N N . LYS A 1 90 ? 18.508 8.606 -26.895 1.00 72.12 90 LYS A N 1
ATOM 702 C CA . LYS A 1 90 ? 19.964 8.512 -27.098 1.00 72.12 90 LYS A CA 1
ATOM 703 C C . LYS A 1 90 ? 20.362 7.319 -27.967 1.00 72.12 90 LYS A C 1
ATOM 705 O O . LYS A 1 90 ? 21.224 7.448 -28.830 1.00 72.12 90 LYS A O 1
ATOM 710 N N . GLN A 1 91 ? 19.728 6.161 -27.772 1.00 69.62 91 GLN A N 1
ATOM 711 C CA . GLN A 1 91 ? 19.991 4.981 -28.603 1.00 69.62 91 GLN A CA 1
ATOM 712 C C . GLN A 1 91 ? 19.564 5.192 -30.059 1.00 69.62 91 GLN A C 1
ATOM 714 O O . GLN A 1 91 ? 20.270 4.757 -30.970 1.00 69.62 91 GLN A O 1
ATOM 719 N N . LYS A 1 92 ? 18.439 5.881 -30.295 1.00 71.56 92 LYS A N 1
ATOM 720 C CA . LYS A 1 92 ? 18.014 6.244 -31.652 1.00 71.56 92 LYS A CA 1
ATOM 721 C C . LYS A 1 92 ? 19.031 7.181 -32.293 1.00 71.56 92 LYS A C 1
ATOM 723 O O . LYS A 1 92 ? 19.493 6.879 -33.387 1.00 71.56 92 LYS A O 1
ATOM 728 N N . GLU A 1 93 ? 19.413 8.271 -31.633 1.00 73.69 93 GLU A N 1
ATOM 729 C CA . GLU A 1 93 ? 20.400 9.225 -32.165 1.00 73.69 93 GLU A CA 1
ATOM 730 C C . GLU A 1 93 ? 21.723 8.546 -32.537 1.00 73.69 93 GLU A C 1
ATOM 732 O O . GLU A 1 93 ? 22.247 8.768 -33.631 1.00 73.69 93 GLU A O 1
ATOM 737 N N . GLN A 1 94 ? 22.218 7.659 -31.670 1.00 70.62 94 GLN A N 1
ATOM 738 C CA . GLN A 1 94 ? 23.418 6.866 -31.927 1.00 70.62 94 GLN A CA 1
ATOM 739 C C . GLN A 1 94 ? 23.255 5.984 -33.175 1.00 70.62 94 GLN A C 1
ATOM 741 O O . GLN A 1 94 ? 24.105 6.002 -34.062 1.00 70.62 94 GLN A O 1
ATOM 746 N N . TYR A 1 95 ? 22.127 5.277 -33.292 1.00 76.44 95 TYR A N 1
ATOM 747 C CA . TYR A 1 95 ? 21.824 4.435 -34.450 1.00 76.44 95 TYR A CA 1
ATOM 748 C C . TYR A 1 95 ? 21.790 5.227 -35.765 1.00 76.44 95 TYR A C 1
ATOM 750 O O . TYR A 1 95 ? 22.323 4.775 -36.781 1.00 76.44 95 TYR A O 1
ATOM 758 N N . TRP A 1 96 ? 21.174 6.413 -35.764 1.00 75.88 96 TRP A N 1
ATOM 759 C CA . TRP A 1 96 ? 21.131 7.273 -36.948 1.00 75.8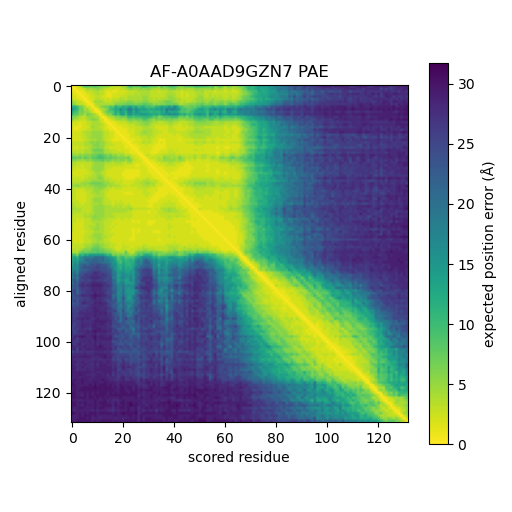8 96 TRP A CA 1
ATOM 760 C C . TRP A 1 96 ? 22.526 7.767 -37.334 1.00 75.88 96 TRP A C 1
ATOM 762 O O . TRP A 1 96 ? 22.863 7.735 -38.519 1.00 75.88 96 TRP 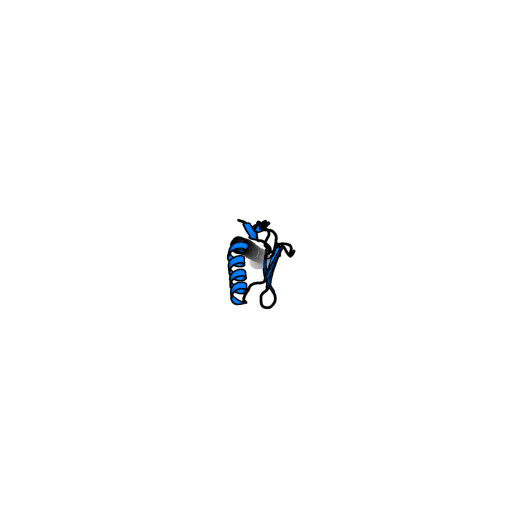A O 1
ATOM 772 N N . LYS A 1 97 ? 23.348 8.149 -36.350 1.00 79.62 97 LYS A N 1
ATOM 773 C CA . LYS A 1 97 ? 24.729 8.587 -36.569 1.00 79.62 97 LYS A CA 1
ATOM 774 C C . LYS A 1 97 ? 25.587 7.479 -37.186 1.00 79.62 97 LYS A C 1
ATOM 776 O O . LYS A 1 97 ? 26.179 7.693 -38.246 1.00 79.62 97 LYS A O 1
ATOM 781 N N . ASP A 1 98 ? 25.569 6.285 -36.601 1.00 73.75 98 ASP A N 1
ATOM 782 C CA . ASP A 1 98 ? 26.330 5.133 -37.102 1.00 73.75 98 ASP A CA 1
ATOM 783 C C . ASP A 1 98 ? 25.908 4.771 -38.535 1.00 73.75 98 ASP A C 1
ATOM 785 O O . ASP A 1 98 ? 26.739 4.496 -39.404 1.00 73.75 98 ASP A O 1
ATOM 789 N N . ARG A 1 99 ? 24.603 4.847 -38.827 1.00 70.62 99 ARG A N 1
ATOM 790 C CA . ARG A 1 99 ? 24.073 4.566 -40.165 1.00 70.62 99 ARG A CA 1
ATOM 791 C C . ARG A 1 99 ? 24.478 5.618 -41.200 1.00 70.62 99 ARG A C 1
ATOM 793 O O . ARG A 1 99 ? 24.720 5.265 -42.355 1.00 70.62 99 ARG A O 1
ATOM 800 N N . THR A 1 100 ? 24.562 6.892 -40.817 1.00 72.38 100 THR A N 1
ATOM 801 C CA . THR A 1 100 ? 25.068 7.948 -41.709 1.00 72.38 100 THR A CA 1
ATOM 802 C C . THR A 1 100 ? 26.562 7.807 -41.983 1.00 72.38 100 THR A C 1
ATOM 804 O O . THR A 1 100 ? 26.967 7.903 -43.142 1.00 72.38 100 THR A O 1
ATOM 807 N N . GLU A 1 101 ? 27.366 7.494 -40.965 1.00 79.44 101 GLU A N 1
ATOM 808 C CA . GLU A 1 101 ? 28.809 7.276 -41.123 1.00 79.44 101 GLU A CA 1
ATOM 809 C C . GLU A 1 101 ? 29.100 6.063 -42.022 1.00 79.44 101 GLU A C 1
ATOM 811 O O . GLU A 1 101 ? 29.967 6.122 -42.898 1.00 79.44 101 GLU A O 1
ATOM 816 N N . GLU A 1 102 ? 28.334 4.976 -41.881 1.00 77.50 102 GLU A N 1
ATOM 817 C CA . GLU A 1 102 ? 28.474 3.804 -42.748 1.00 77.50 102 GLU A CA 1
ATOM 818 C C . GLU A 1 102 ? 28.144 4.127 -44.218 1.00 77.50 102 GLU A C 1
ATOM 820 O O . GLU A 1 102 ? 28.858 3.694 -45.132 1.00 77.50 102 GLU A O 1
ATOM 825 N N . LEU A 1 103 ? 27.085 4.905 -44.467 1.00 70.12 103 LEU A N 1
ATOM 826 C CA . LEU A 1 103 ? 26.704 5.324 -45.819 1.00 70.12 103 LEU A CA 1
ATOM 827 C C . LEU A 1 103 ? 27.753 6.240 -46.461 1.00 70.12 103 LEU A C 1
ATOM 829 O O . LEU A 1 103 ? 28.096 6.038 -47.631 1.00 70.12 103 LEU A O 1
ATOM 833 N N . GLU A 1 104 ? 28.298 7.202 -45.713 1.00 78.56 104 GLU A N 1
ATOM 834 C CA . GLU A 1 104 ? 29.377 8.075 -46.191 1.00 78.56 104 GLU A CA 1
ATOM 835 C C . GLU A 1 104 ? 30.639 7.279 -46.528 1.00 78.56 104 GLU A C 1
ATOM 837 O O . GLU A 1 104 ? 31.214 7.448 -47.607 1.00 78.56 104 GLU A O 1
ATOM 842 N N . LYS A 1 105 ? 31.030 6.337 -45.664 1.00 79.69 105 LYS A N 1
ATOM 843 C CA . LYS A 1 105 ? 32.200 5.485 -45.898 1.00 79.69 105 LYS A CA 1
ATOM 844 C C . LYS A 1 105 ? 32.051 4.649 -47.170 1.00 79.69 105 LYS A C 1
ATOM 846 O O . LYS A 1 105 ? 32.968 4.600 -47.988 1.00 79.69 105 LYS A O 1
ATOM 851 N N . ARG A 1 106 ? 30.873 4.056 -47.399 1.00 71.94 106 ARG A N 1
ATOM 852 C CA . ARG A 1 106 ? 30.585 3.308 -48.639 1.00 71.94 106 ARG A CA 1
ATOM 853 C C . ARG A 1 106 ? 30.629 4.199 -49.879 1.00 71.94 106 ARG A C 1
ATOM 855 O O . ARG A 1 106 ? 31.062 3.745 -50.940 1.00 71.94 106 ARG A O 1
ATOM 862 N N . ARG A 1 107 ? 30.192 5.455 -49.766 1.00 74.62 107 ARG A N 1
ATOM 863 C CA . ARG A 1 107 ? 30.270 6.425 -50.863 1.00 74.62 107 ARG A CA 1
ATOM 864 C C . ARG A 1 107 ? 31.723 6.781 -51.185 1.00 74.62 107 ARG A C 1
ATOM 866 O O . ARG A 1 107 ? 32.089 6.744 -52.359 1.00 74.62 107 ARG A O 1
ATOM 873 N N . LEU A 1 108 ? 32.544 7.060 -50.174 1.00 78.00 108 LEU A N 1
ATOM 874 C CA . LEU A 1 108 ? 33.969 7.354 -50.351 1.00 78.00 108 LEU A CA 1
ATOM 875 C C . LEU A 1 108 ? 34.716 6.170 -50.979 1.00 78.00 108 LEU A C 1
ATOM 877 O O . LEU A 1 108 ? 35.411 6.352 -51.978 1.00 78.00 108 LEU A O 1
ATOM 881 N N . ASP A 1 109 ? 34.485 4.947 -50.496 1.00 75.81 109 ASP A N 1
ATOM 882 C CA . ASP A 1 109 ? 35.082 3.734 -51.071 1.00 75.81 109 ASP A CA 1
ATOM 883 C C . ASP A 1 109 ? 34.677 3.532 -52.544 1.00 75.81 109 ASP A C 1
ATOM 885 O O . ASP A 1 109 ? 35.491 3.127 -53.384 1.00 75.81 109 ASP A O 1
ATOM 889 N N . ALA A 1 110 ? 33.421 3.825 -52.896 1.00 77.44 110 ALA A N 1
ATOM 890 C CA . ALA A 1 110 ? 32.947 3.756 -54.276 1.00 77.44 110 ALA A CA 1
ATOM 891 C C . ALA A 1 110 ? 33.568 4.852 -55.161 1.00 77.44 110 ALA A C 1
ATOM 893 O O . ALA A 1 110 ? 33.933 4.574 -56.308 1.00 77.44 110 ALA A O 1
ATOM 894 N N . GLU A 1 111 ? 33.725 6.075 -54.651 1.00 73.06 111 GLU A N 1
ATOM 895 C CA . GLU A 1 111 ? 34.416 7.166 -55.347 1.00 73.06 111 GLU A CA 1
ATOM 896 C C . GLU A 1 111 ? 35.901 6.842 -55.567 1.00 73.06 111 GLU A C 1
ATOM 898 O O . GLU A 1 111 ? 36.414 7.050 -56.669 1.00 73.06 111 GLU A O 1
ATOM 903 N N . GLU A 1 112 ? 36.591 6.256 -54.587 1.00 74.88 112 GLU A N 1
ATOM 904 C CA . GLU A 1 112 ? 37.978 5.808 -54.750 1.00 74.88 112 GLU A CA 1
ATOM 905 C C . GLU A 1 112 ? 38.118 4.685 -55.780 1.00 74.88 112 GLU A C 1
ATOM 907 O O . GLU A 1 112 ? 39.025 4.717 -56.619 1.00 74.88 112 GLU A O 1
ATOM 912 N N . ARG A 1 113 ? 37.209 3.702 -55.768 1.00 69.25 113 ARG A N 1
ATOM 913 C CA . ARG A 1 113 ? 37.186 2.634 -56.780 1.00 69.25 113 ARG A CA 1
ATOM 914 C C . ARG A 1 113 ? 36.935 3.197 -58.176 1.00 69.25 113 ARG A C 1
ATOM 916 O O . ARG A 1 113 ? 37.640 2.818 -59.111 1.00 69.25 113 ARG A O 1
ATOM 923 N N . LYS A 1 114 ? 36.004 4.147 -58.321 1.00 68.50 114 LYS A N 1
ATOM 924 C CA . LYS A 1 114 ? 35.767 4.850 -59.594 1.00 68.50 114 LYS A CA 1
ATOM 925 C C . LYS A 1 114 ? 37.003 5.622 -60.058 1.00 68.50 114 LYS A C 1
ATOM 927 O O . LYS A 1 114 ? 37.359 5.511 -61.229 1.00 68.50 114 LYS A O 1
ATOM 932 N N . LYS A 1 115 ? 37.694 6.342 -59.166 1.00 70.31 115 LYS A N 1
ATOM 933 C CA . LYS A 1 115 ? 38.946 7.051 -59.495 1.00 70.31 115 LYS A CA 1
ATOM 934 C C . LYS A 1 115 ? 40.022 6.083 -59.997 1.00 70.31 115 LYS A C 1
ATOM 936 O O . LYS A 1 115 ? 40.613 6.323 -61.047 1.00 70.31 115 LYS A O 1
ATOM 941 N N . LYS A 1 116 ? 40.230 4.957 -59.304 1.00 66.25 116 LYS A N 1
ATOM 942 C CA . LYS A 1 116 ? 41.216 3.931 -59.698 1.00 66.25 116 LYS A CA 1
ATOM 943 C C . LYS A 1 116 ? 40.896 3.308 -61.063 1.00 66.25 116 LYS A C 1
ATOM 945 O O . LYS A 1 116 ? 41.795 3.166 -61.888 1.00 66.25 116 LYS A O 1
ATOM 950 N N . ILE A 1 117 ? 39.629 2.987 -61.330 1.00 63.03 117 ILE A N 1
ATOM 951 C CA . ILE A 1 117 ? 39.200 2.384 -62.604 1.00 63.03 117 ILE A CA 1
ATOM 952 C C . ILE A 1 117 ? 39.271 3.397 -63.761 1.00 63.03 117 ILE A C 1
ATOM 954 O O . ILE A 1 117 ? 39.753 3.052 -64.841 1.00 63.03 117 ILE A O 1
ATOM 958 N N . GLY A 1 118 ? 38.871 4.655 -63.541 1.00 60.47 118 GLY A N 1
ATOM 959 C CA . GLY A 1 118 ? 38.928 5.714 -64.558 1.00 60.47 118 GLY A CA 1
ATOM 960 C C . GLY A 1 118 ? 40.351 6.017 -65.043 1.00 60.47 118 GLY A C 1
ATOM 961 O O . GLY A 1 118 ? 40.571 6.190 -66.241 1.00 60.47 118 GLY A O 1
ATOM 962 N N . LEU A 1 119 ? 41.334 5.986 -64.138 1.00 59.16 119 LEU A N 1
ATOM 963 C CA . LEU A 1 119 ? 42.756 6.168 -64.458 1.00 59.16 119 LEU A CA 1
ATOM 964 C C . LEU A 1 119 ? 43.332 5.042 -65.330 1.00 59.16 119 LEU A C 1
ATOM 966 O O . LEU A 1 119 ? 44.174 5.299 -66.191 1.00 59.16 119 LEU A O 1
ATOM 970 N N . ILE A 1 120 ? 42.893 3.799 -65.120 1.00 59.62 120 ILE A N 1
ATOM 971 C CA . ILE A 1 120 ? 43.351 2.645 -65.906 1.00 59.62 120 ILE A CA 1
ATOM 972 C C . ILE A 1 120 ? 42.704 2.671 -67.293 1.00 59.62 120 ILE A C 1
ATOM 974 O O . ILE A 1 120 ? 43.416 2.562 -68.289 1.00 59.62 120 ILE A O 1
ATOM 978 N N . GLY A 1 121 ? 41.388 2.896 -67.372 1.00 59.22 121 GLY A N 1
ATOM 979 C CA . GLY A 1 121 ? 40.670 3.016 -68.644 1.00 59.22 121 GLY A CA 1
ATOM 980 C C . GLY A 1 121 ? 41.245 4.117 -69.538 1.00 59.22 121 GLY A C 1
ATOM 981 O O . GLY A 1 121 ? 41.533 3.859 -70.704 1.00 59.22 121 GLY A O 1
ATOM 982 N N . MET A 1 122 ? 41.529 5.296 -68.966 1.00 59.69 122 MET A N 1
ATOM 983 C CA . MET A 1 122 ? 42.136 6.420 -69.689 1.00 59.69 122 MET A CA 1
ATOM 984 C C . MET A 1 122 ? 43.493 6.078 -70.316 1.00 59.69 122 MET A C 1
ATOM 986 O O . MET A 1 122 ? 43.712 6.432 -71.475 1.00 59.69 122 MET A O 1
ATOM 990 N N . LYS A 1 123 ? 44.379 5.364 -69.603 1.00 59.94 123 LYS A N 1
ATOM 991 C CA . LYS A 1 123 ? 45.696 4.953 -70.132 1.00 59.94 12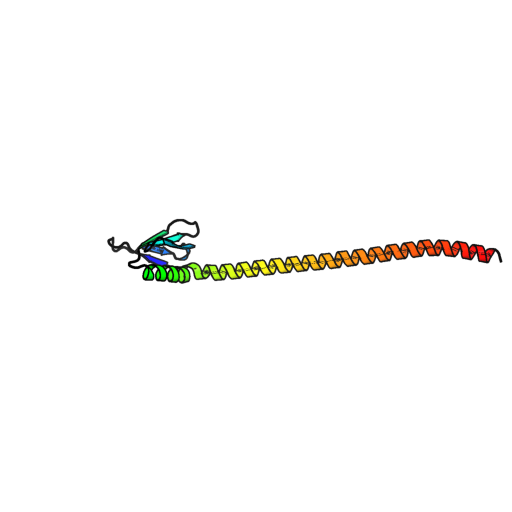3 LYS A CA 1
ATOM 992 C C . LYS A 1 123 ? 45.571 4.077 -71.379 1.00 59.94 123 LYS A C 1
ATOM 994 O O . LYS A 1 123 ? 46.287 4.309 -72.350 1.00 59.94 123 LYS A O 1
ATOM 999 N N . TYR A 1 124 ? 44.639 3.122 -71.381 1.00 60.34 124 TYR A N 1
ATOM 1000 C CA . TYR A 1 124 ? 44.411 2.251 -72.537 1.00 60.34 124 TYR A CA 1
ATOM 1001 C C . TYR A 1 124 ? 43.766 2.999 -73.717 1.00 60.34 124 TYR A C 1
ATOM 1003 O O . TYR A 1 124 ? 44.203 2.816 -74.852 1.00 60.34 124 TYR A O 1
ATOM 1011 N N . THR A 1 125 ? 42.808 3.907 -73.481 1.00 60.38 125 THR A N 1
ATOM 1012 C CA . THR A 1 125 ? 42.258 4.771 -74.552 1.00 60.38 125 THR A CA 1
ATOM 1013 C C . THR A 1 125 ? 43.298 5.720 -75.145 1.00 60.38 125 THR A C 1
ATOM 1015 O O . THR A 1 125 ? 43.340 5.883 -76.362 1.00 60.38 125 THR A O 1
ATOM 1018 N N . ALA A 1 126 ? 44.166 6.316 -74.324 1.00 60.91 126 ALA A N 1
ATOM 1019 C CA . ALA A 1 126 ? 45.231 7.194 -74.806 1.00 60.91 126 ALA A CA 1
ATOM 1020 C C . ALA A 1 126 ? 46.259 6.424 -75.653 1.00 60.91 126 ALA A C 1
ATOM 1022 O O . ALA A 1 126 ? 46.680 6.903 -76.703 1.00 60.91 126 ALA A O 1
ATOM 1023 N N . GLN A 1 127 ? 46.612 5.199 -75.249 1.00 59.88 127 GLN A N 1
ATOM 1024 C CA . GLN A 1 127 ? 47.522 4.338 -76.007 1.00 59.88 127 GLN A CA 1
ATOM 1025 C C . GLN A 1 127 ? 46.916 3.860 -77.340 1.00 59.88 127 GLN A C 1
ATOM 1027 O O . GLN A 1 127 ? 47.645 3.715 -78.320 1.00 59.88 127 GLN A O 1
ATOM 1032 N N . ALA A 1 128 ? 45.596 3.649 -77.400 1.00 63.84 128 ALA A N 1
ATOM 1033 C CA . ALA A 1 128 ? 44.886 3.318 -78.636 1.00 63.84 128 ALA A CA 1
ATOM 1034 C C . ALA A 1 128 ? 44.774 4.520 -79.596 1.00 63.84 128 ALA A C 1
ATOM 1036 O O . ALA A 1 128 ? 44.906 4.338 -80.803 1.00 63.84 128 ALA A O 1
ATOM 1037 N N . MET A 1 129 ? 44.593 5.745 -79.084 1.00 60.66 129 MET A N 1
ATOM 1038 C CA . MET A 1 129 ? 44.583 6.963 -79.912 1.00 60.66 129 MET A CA 1
ATOM 1039 C C . MET A 1 129 ? 45.975 7.366 -80.416 1.00 60.66 129 MET A C 1
ATOM 1041 O O . MET A 1 129 ? 46.078 7.888 -81.517 1.00 60.66 129 MET A O 1
ATOM 1045 N N . ALA A 1 130 ? 47.041 7.099 -79.654 1.00 61.03 130 ALA A N 1
ATOM 1046 C CA . ALA A 1 130 ? 48.422 7.386 -80.062 1.00 61.03 130 ALA A CA 1
ATOM 1047 C C . ALA A 1 130 ? 48.977 6.417 -81.128 1.00 61.03 130 ALA A C 1
ATOM 1049 O O . ALA A 1 130 ? 50.069 6.632 -81.646 1.00 61.03 130 ALA A O 1
ATOM 1050 N N . ARG A 1 131 ? 48.258 5.324 -81.422 1.00 57.09 131 ARG A N 1
ATOM 1051 C CA . ARG A 1 131 ? 48.608 4.321 -82.444 1.00 57.09 131 ARG A CA 1
ATOM 1052 C C . ARG A 1 131 ? 47.764 4.436 -83.724 1.00 57.09 131 ARG A C 1
ATOM 1054 O O . ARG A 1 131 ? 47.783 3.511 -84.534 1.00 57.09 131 ARG A O 1
ATOM 1061 N N . ARG A 1 132 ? 47.028 5.536 -83.887 1.00 49.81 132 ARG A N 1
ATOM 1062 C CA . ARG A 1 132 ? 46.350 5.937 -85.127 1.00 49.81 132 ARG A CA 1
ATOM 1063 C C . ARG A 1 132 ? 47.163 7.024 -85.818 1.00 49.81 132 ARG A C 1
ATOM 1065 O O . ARG A 1 132 ? 47.160 7.015 -87.065 1.00 49.81 132 ARG A O 1
#

Radius of gyration: 38.23 Å; Cα contacts (8 Å, |Δi|>4): 107; chains: 1; bounding box: 64×28×118 Å

Secondary structure (DSSP, 8-state):
-EEEE--SSS-SPPEEEEGGGEEEEEEETTTEEEEEETTS-EEEEEE-SSHHHHHHHHHHHHHHHHHHHHHHHHHHHHHHHHHHHHHHHHHHHHHHHHHHHHHHHHHHHHHHHHHHHHHHHHHHHHHHHTT-

Sequence (132 aa):
MQLMWRQTPGPSSAEELPIHRIGKVCPMGRLDLVLLAQNGQKLLELTAGTTTVRDLWVQTLEEICLTDQEEQSEADAKGLKEKLEKQQEKQKEQYWKDRTEELEKRRLDAEERKKKIGLIGMKYTAQAMARR